Protein AF-A0A2M7K2M0-F1 (afdb_monomer)

Secondary structure (DSSP, 8-state):
--GGGSTT-EEEESEEEEEESEEEEEEEEE-TTS-EEEEEEEEEEEEEEEEEPPPTT--TTT-S-TTSB-STT-EEEEEEEEEEEE-SSPPPPEEPP-S-SS---EEEE--S-EEEEEEE--HHHHHHHHHHHHHHHHHHT---

pLDDT: mean 84.79, std 14.77, range [41.09, 97.12]

Radius of gyration: 17.36 Å; Cα contacts (8 Å, |Δi|>4): 329; chains: 1; bounding box: 42×60×36 Å

Foldseek 3Di:
DPLQFDAFAKAKAFKKKKKALDKDWPAWDQAPL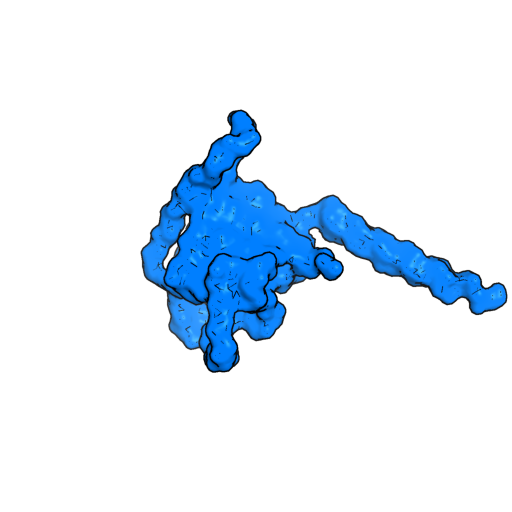RAIKTKIKGAQKMKIFYQGFDDPPDDPSPDRDPPYHGDHGDMHIANMKMKIFRDHDDDDWAFDPDPDDPGTMTIDMHNGIMMMGHPHGDPVVVVVVVVVVVVVVVVVPPDD

Sequence (144 aa):
MVDGYILGSSIECLSAHIISRKFDIKGLLKLPTGKVVISYNCTRDSYAEIVKALPKGFDEKDRFDKTAKTALGDSINGKSINFYFLGFKPITPKKAPKVSHTHNSQELTTNSQTCADISLPFQHIANAMTKKDNSKKITEGKKQ

Nearest PDB structures (foldseek):
  8h10-assembly1_A  TM=2.042E-01  e=1.077E-01  Severe acute respiratory syndrome coronavirus
  7v2a-assembly1_C  TM=1.772E-01  e=1.580E-01  Severe acute respiratory syndrome coronavirus 2
  7k4n-assembly1_A  TM=2.439E-01  e=9.630E-01  Severe acute respiratory syndrome coronavirus 2

Mean predicted aligned error: 7.94 Å

Solvent-accessible surface area (backbone atoms only — not comparable to full-atom values): 7883 Å² total; per-residue (Å²): 135,73,63,38,37,42,70,72,34,37,40,38,20,37,13,36,41,37,38,19,51,34,81,42,79,76,45,82,43,74,46,96,76,69,49,55,22,36,35,36,44,24,34,68,55,16,40,39,32,28,76,32,41,57,62,90,86,63,60,78,75,76,52,90,57,91,85,34,46,42,54,70,71,45,54,41,43,16,34,17,29,35,37,37,33,54,47,90,71,86,82,78,68,40,75,43,83,85,85,60,98,84,63,76,39,27,28,43,69,49,89,31,49,29,38,36,33,25,74,32,40,38,64,72,58,51,53,52,52,59,53,55,56,56,59,53,59,62,66,73,74,72,82,129

Structure (mmCIF, N/CA/C/O backbone):
data_AF-A0A2M7K2M0-F1
#
_entry.id   AF-A0A2M7K2M0-F1
#
loop_
_atom_site.group_PDB
_atom_site.id
_atom_site.type_symbol
_atom_site.label_atom_id
_atom_site.label_alt_id
_atom_site.label_comp_id
_atom_site.label_asym_id
_atom_site.label_entity_id
_atom_site.label_seq_id
_atom_site.pdbx_PDB_ins_code
_atom_site.Cartn_x
_atom_site.Cartn_y
_atom_site.Cartn_z
_atom_site.occupancy
_atom_site.B_iso_or_equiv
_atom_site.auth_seq_id
_atom_site.auth_comp_id
_atom_site.auth_asym_id
_atom_site.auth_atom_id
_atom_site.pdbx_PDB_model_num
ATOM 1 N N . MET A 1 1 ? 7.801 -19.314 -0.895 1.00 46.38 1 MET A N 1
ATOM 2 C CA . MET A 1 1 ? 6.546 -18.688 -1.357 1.00 46.38 1 MET A CA 1
ATOM 3 C C . MET A 1 1 ? 6.901 -17.343 -1.960 1.00 46.38 1 MET A C 1
ATOM 5 O O . MET A 1 1 ? 7.669 -16.618 -1.345 1.00 46.38 1 MET A O 1
ATOM 9 N N . VAL A 1 2 ? 6.465 -17.077 -3.192 1.00 56.84 2 VAL A N 1
ATOM 10 C CA . VAL A 1 2 ? 6.851 -15.893 -3.997 1.00 56.84 2 VAL A CA 1
ATOM 11 C C . VAL A 1 2 ? 5.665 -14.922 -4.102 1.00 56.84 2 VAL A C 1
ATOM 13 O O . VAL A 1 2 ? 5.582 -14.091 -4.999 1.00 56.84 2 VAL A O 1
ATOM 16 N N . ASP A 1 3 ? 4.726 -15.024 -3.162 1.00 62.56 3 ASP A N 1
ATOM 17 C CA . ASP A 1 3 ? 3.393 -14.434 -3.293 1.00 62.56 3 ASP A CA 1
ATOM 18 C C . ASP A 1 3 ? 3.418 -12.903 -3.217 1.00 62.56 3 ASP A C 1
ATOM 20 O O . ASP A 1 3 ? 2.430 -12.262 -3.524 1.00 62.56 3 ASP A O 1
ATOM 24 N N . GLY A 1 4 ? 4.542 -12.286 -2.849 1.00 69.38 4 GLY A N 1
ATOM 25 C CA . GLY A 1 4 ? 4.713 -10.831 -2.836 1.00 69.38 4 GLY A CA 1
ATOM 26 C C . GLY A 1 4 ? 4.999 -10.196 -4.202 1.00 69.38 4 GLY A C 1
ATOM 27 O O . GLY A 1 4 ? 5.409 -9.046 -4.220 1.00 69.38 4 GLY A O 1
ATOM 28 N N . TYR A 1 5 ? 4.853 -10.913 -5.322 1.00 80.50 5 TYR A N 1
ATOM 29 C CA . TYR A 1 5 ? 5.219 -10.417 -6.663 1.00 80.50 5 TYR A CA 1
ATOM 30 C C . TYR A 1 5 ? 4.137 -10.629 -7.734 1.00 80.50 5 TYR A C 1
ATOM 32 O O . TYR A 1 5 ? 4.373 -10.362 -8.916 1.00 80.50 5 TYR A O 1
ATOM 40 N N . ILE A 1 6 ? 2.971 -11.148 -7.343 1.00 85.19 6 ILE A N 1
ATOM 41 C CA . ILE A 1 6 ? 1.883 -11.535 -8.248 1.00 85.19 6 ILE A CA 1
ATOM 42 C C . ILE A 1 6 ? 0.819 -10.431 -8.264 1.00 85.19 6 ILE A C 1
ATOM 44 O O . ILE A 1 6 ? 0.633 -9.712 -7.285 1.00 85.19 6 ILE A O 1
ATOM 48 N N . LEU A 1 7 ? 0.133 -10.271 -9.397 1.00 86.88 7 LEU A N 1
ATOM 49 C CA . LEU A 1 7 ? -0.999 -9.352 -9.501 1.00 86.88 7 LEU A CA 1
ATOM 50 C C . LEU A 1 7 ? -2.083 -9.720 -8.475 1.00 86.88 7 LEU A C 1
ATOM 52 O O . LEU A 1 7 ? -2.442 -10.889 -8.357 1.00 86.88 7 LEU A O 1
ATOM 56 N N . GLY A 1 8 ? -2.614 -8.720 -7.770 1.00 82.38 8 GLY A N 1
ATOM 57 C CA . GLY A 1 8 ? -3.655 -8.920 -6.757 1.00 82.38 8 GLY A CA 1
ATOM 58 C C . GLY A 1 8 ? -3.134 -9.311 -5.373 1.00 82.38 8 GLY A C 1
ATOM 59 O O . GLY A 1 8 ? -3.915 -9.341 -4.431 1.00 82.38 8 GLY A O 1
ATOM 60 N N . SER A 1 9 ? -1.830 -9.551 -5.210 1.00 91.00 9 SER A N 1
ATOM 61 C CA . SER A 1 9 ? -1.250 -9.689 -3.876 1.00 91.00 9 SER A CA 1
ATOM 62 C C . SER A 1 9 ? -1.329 -8.369 -3.119 1.00 91.00 9 SER A C 1
ATOM 64 O O . SER A 1 9 ? -0.917 -7.326 -3.638 1.00 91.00 9 SER A O 1
ATOM 66 N N . SER A 1 10 ? -1.815 -8.431 -1.883 1.00 95.81 10 SER A N 1
ATOM 67 C CA . SER A 1 10 ? -2.067 -7.262 -1.048 1.00 95.81 10 SER A CA 1
ATOM 68 C C . SER A 1 10 ? -1.574 -7.444 0.391 1.00 95.81 10 SER A C 1
ATOM 70 O O . SER A 1 10 ? -1.420 -8.563 0.893 1.00 95.81 10 SER A O 1
ATOM 72 N N . ILE A 1 11 ? -1.309 -6.316 1.053 1.00 96.38 11 ILE A N 1
ATOM 73 C CA . ILE A 1 11 ? -1.049 -6.214 2.493 1.00 96.38 11 ILE A CA 1
ATOM 74 C C . ILE A 1 11 ? -2.067 -5.272 3.135 1.00 96.38 11 ILE A C 1
ATOM 76 O O . ILE A 1 11 ? -2.468 -4.286 2.520 1.00 96.38 11 ILE A O 1
ATOM 80 N N . GLU A 1 12 ? -2.457 -5.535 4.378 1.00 96.25 12 GLU A N 1
ATOM 81 C CA . GLU A 1 12 ? -3.306 -4.657 5.183 1.00 96.25 12 GLU A CA 1
ATOM 82 C C . GLU A 1 12 ? -2.751 -4.534 6.609 1.00 96.25 12 GLU A C 1
ATOM 84 O O . GLU A 1 12 ? -2.391 -5.519 7.254 1.00 96.25 12 GLU A O 1
ATOM 89 N N . CYS A 1 13 ? -2.641 -3.302 7.106 1.00 96.62 13 CYS A N 1
ATOM 90 C CA . CYS A 1 13 ? -1.934 -3.003 8.348 1.00 96.62 13 CYS A CA 1
ATOM 91 C C . CYS A 1 13 ? -2.363 -1.665 8.968 1.00 96.62 13 CYS A C 1
ATOM 93 O O . CYS A 1 13 ? -3.063 -0.872 8.346 1.00 96.62 13 CYS A O 1
ATOM 95 N N . LEU A 1 14 ? -1.919 -1.386 10.198 1.00 96.25 14 LEU A N 1
ATOM 96 C CA . LEU A 1 14 ? -2.050 -0.064 10.830 1.00 96.25 14 LEU A CA 1
ATOM 97 C C . LEU A 1 14 ? -0.957 0.921 10.395 1.00 96.25 14 LEU A C 1
ATOM 99 O O . LEU A 1 14 ? -1.091 2.121 10.619 1.00 96.25 14 LEU A O 1
ATOM 103 N N . SER A 1 15 ? 0.149 0.416 9.854 1.00 96.31 15 SER A N 1
ATOM 104 C CA . SER A 1 15 ? 1.243 1.214 9.309 1.00 96.31 15 SER A CA 1
ATOM 105 C C . SER A 1 15 ? 2.019 0.381 8.300 1.00 96.31 15 SER A C 1
ATOM 107 O O . SER A 1 15 ? 2.454 -0.732 8.620 1.00 96.31 15 SER A O 1
ATOM 109 N N . ALA A 1 16 ? 2.210 0.946 7.112 1.00 97.06 16 ALA A N 1
ATOM 110 C CA . ALA A 1 16 ? 3.067 0.420 6.064 1.00 97.06 16 ALA A CA 1
ATOM 111 C C . ALA A 1 16 ? 4.230 1.379 5.808 1.00 97.06 16 ALA A C 1
ATOM 113 O O . ALA A 1 16 ? 4.047 2.599 5.799 1.00 97.06 16 ALA A O 1
ATOM 114 N N . HIS A 1 17 ? 5.410 0.828 5.542 1.00 96.38 17 HIS A N 1
ATOM 115 C CA . HIS A 1 17 ? 6.517 1.551 4.924 1.00 96.38 17 HIS A CA 1
ATOM 116 C C . HIS A 1 17 ? 6.453 1.287 3.429 1.00 96.38 17 HIS A C 1
ATOM 118 O O . HIS A 1 17 ? 6.357 0.140 2.999 1.00 96.38 17 HIS A O 1
ATOM 124 N N . ILE A 1 18 ? 6.426 2.356 2.642 1.00 95.81 18 ILE A N 1
ATOM 125 C CA . ILE A 1 18 ? 6.231 2.296 1.199 1.00 95.81 18 ILE A CA 1
ATOM 126 C C . ILE A 1 18 ? 7.381 3.039 0.545 1.00 95.81 18 ILE A C 1
ATOM 128 O O . ILE A 1 18 ? 7.627 4.207 0.847 1.00 95.81 18 ILE A O 1
ATOM 132 N N . ILE A 1 19 ? 8.051 2.374 -0.390 1.00 94.62 19 ILE A N 1
ATOM 133 C CA . ILE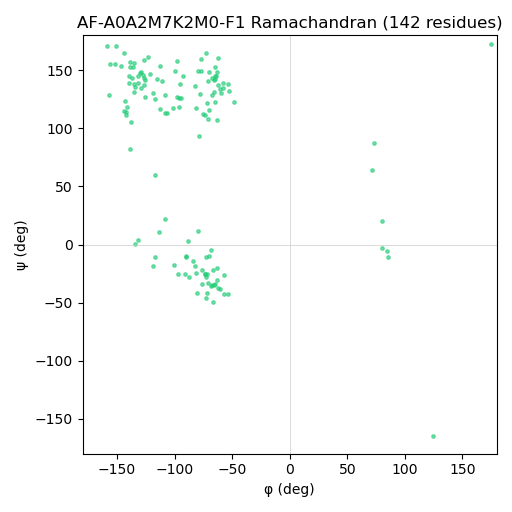 A 1 19 ? 9.132 2.943 -1.190 1.00 94.62 19 ILE A CA 1
ATOM 134 C C . ILE A 1 19 ? 8.703 2.897 -2.649 1.00 94.62 19 ILE A C 1
ATOM 136 O O . ILE A 1 19 ? 8.267 1.866 -3.157 1.00 94.62 19 ILE A O 1
ATOM 140 N N . SER A 1 20 ? 8.829 4.018 -3.344 1.00 93.81 20 SER A N 1
ATOM 141 C CA . SER A 1 20 ? 8.582 4.090 -4.780 1.00 93.81 20 SER A CA 1
ATOM 142 C C . SER A 1 20 ? 9.337 5.264 -5.381 1.00 93.81 20 SER A C 1
ATOM 144 O O . SER A 1 20 ? 9.626 6.248 -4.703 1.00 93.81 20 SER A O 1
ATOM 146 N N . ARG A 1 21 ? 9.656 5.218 -6.674 1.00 91.06 21 ARG A N 1
ATOM 147 C CA . ARG A 1 21 ? 10.282 6.379 -7.331 1.00 91.06 21 ARG A CA 1
ATOM 148 C C . ARG A 1 21 ? 9.277 7.487 -7.631 1.00 91.06 21 ARG A C 1
ATOM 150 O O . ARG A 1 21 ? 9.685 8.632 -7.830 1.00 91.06 21 ARG A O 1
ATOM 157 N N . LYS A 1 22 ? 7.985 7.161 -7.708 1.00 91.62 22 LYS A N 1
ATOM 158 C CA . LYS A 1 22 ? 6.929 8.127 -8.007 1.00 91.62 22 LYS A CA 1
ATOM 159 C C . LYS A 1 22 ? 5.669 7.813 -7.211 1.00 91.62 22 LYS A C 1
ATOM 161 O O . LYS A 1 22 ? 5.113 6.732 -7.362 1.00 91.62 22 LYS A O 1
ATOM 166 N N . PHE A 1 23 ? 5.209 8.797 -6.445 1.00 93.69 23 PHE A N 1
ATOM 167 C CA . PHE A 1 23 ? 3.939 8.778 -5.727 1.00 93.69 23 PHE A CA 1
ATOM 168 C C . PHE A 1 23 ? 2.964 9.739 -6.410 1.00 93.69 23 PHE A C 1
ATOM 170 O O . PHE A 1 23 ? 3.175 10.950 -6.386 1.00 93.69 23 PHE A O 1
ATOM 177 N N . ASP A 1 24 ? 1.903 9.208 -7.012 1.00 93.75 24 ASP A N 1
ATOM 178 C CA . ASP A 1 24 ? 0.831 9.996 -7.618 1.00 93.75 24 ASP A CA 1
ATOM 179 C C . ASP A 1 24 ? -0.421 9.928 -6.732 1.00 93.75 24 ASP A C 1
ATOM 181 O O . ASP A 1 24 ? -1.045 8.871 -6.613 1.00 93.75 24 ASP A O 1
ATOM 185 N N . ILE A 1 25 ? -0.813 11.051 -6.124 1.00 94.12 25 ILE A N 1
ATOM 186 C CA . ILE A 1 25 ? -2.057 11.144 -5.343 1.00 94.12 25 ILE A CA 1
ATOM 187 C C . ILE A 1 25 ? -3.239 11.112 -6.315 1.00 94.12 25 ILE A C 1
ATOM 189 O O . ILE A 1 25 ? -3.339 11.958 -7.203 1.00 94.12 25 ILE A O 1
ATOM 193 N N . LYS A 1 26 ? -4.145 10.146 -6.150 1.00 93.00 26 LYS A N 1
ATOM 194 C CA . LYS A 1 26 ? -5.372 10.044 -6.955 1.00 93.00 26 LYS A CA 1
ATOM 195 C C . LYS A 1 26 ? -6.528 10.843 -6.367 1.00 93.00 26 LYS A C 1
ATOM 197 O O . LYS A 1 26 ? -7.367 11.321 -7.120 1.00 93.00 26 LYS A O 1
ATOM 202 N N . GLY A 1 27 ? -6.539 11.024 -5.048 1.00 91.62 27 GLY A N 1
ATOM 203 C CA . GLY A 1 27 ? -7.544 11.806 -4.334 1.00 91.62 27 GLY A CA 1
ATOM 204 C C . GLY A 1 27 ? -8.225 11.007 -3.230 1.00 91.62 27 GLY A C 1
ATOM 205 O O . GLY A 1 27 ? -7.727 9.962 -2.806 1.00 91.62 27 GLY A O 1
ATOM 206 N N . LEU A 1 28 ? -9.354 11.528 -2.755 1.00 94.00 28 LEU A N 1
ATOM 207 C CA . LEU A 1 28 ? -10.182 10.879 -1.742 1.00 94.00 28 LEU A CA 1
ATOM 208 C C . LEU A 1 28 ? -11.095 9.835 -2.391 1.00 94.00 28 LEU A C 1
ATOM 210 O O . LEU A 1 28 ? -11.723 10.096 -3.415 1.00 94.00 28 LEU A O 1
ATOM 214 N N . LEU A 1 29 ? -11.195 8.669 -1.764 1.00 92.81 29 LEU A N 1
ATOM 215 C CA . LEU A 1 29 ? -12.056 7.562 -2.159 1.00 92.81 29 LEU A CA 1
ATOM 216 C C . LEU A 1 29 ? -12.919 7.161 -0.961 1.00 92.81 29 LEU A C 1
ATOM 218 O O . LEU A 1 29 ? -12.426 7.067 0.162 1.00 92.81 29 LEU A O 1
ATOM 222 N N . LYS A 1 30 ? -14.205 6.897 -1.191 1.00 91.00 30 LYS A N 1
ATOM 223 C CA . LYS A 1 30 ? -15.080 6.289 -0.186 1.00 91.00 30 LYS A CA 1
ATOM 224 C C . LYS A 1 30 ? -15.146 4.785 -0.438 1.00 91.00 30 LYS A C 1
ATOM 226 O O . LYS A 1 30 ? -15.580 4.365 -1.506 1.00 91.00 30 LYS A O 1
ATOM 231 N N . LEU A 1 31 ? -14.700 3.990 0.529 1.00 88.25 31 LEU A N 1
ATOM 232 C CA . LEU A 1 31 ? -14.743 2.531 0.453 1.00 88.25 31 LEU A CA 1
ATOM 233 C C . LEU A 1 31 ? -16.161 2.000 0.732 1.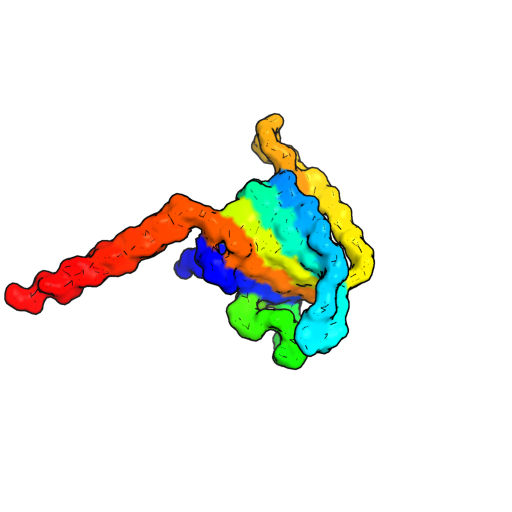00 88.25 31 LEU A C 1
ATOM 235 O O . LEU A 1 31 ? -16.950 2.690 1.386 1.00 88.25 31 LEU A O 1
ATOM 239 N N . PRO A 1 32 ? -16.488 0.758 0.316 1.00 84.19 32 PRO A N 1
ATOM 240 C CA . PRO A 1 32 ? -17.766 0.112 0.640 1.00 84.19 32 PRO A CA 1
ATOM 241 C C . PRO A 1 32 ? -18.045 0.005 2.145 1.00 84.19 32 PRO A C 1
ATOM 243 O O . PRO A 1 32 ? -19.197 0.014 2.563 1.00 84.19 32 PRO A O 1
ATOM 246 N N . THR A 1 33 ? -16.992 -0.017 2.967 1.00 84.44 33 THR A N 1
ATOM 247 C CA . THR A 1 33 ? -17.070 0.043 4.436 1.00 84.44 33 THR A CA 1
ATOM 248 C C . THR A 1 33 ? -17.557 1.398 4.968 1.00 84.44 33 THR A C 1
ATOM 250 O O . THR A 1 33 ? -17.723 1.573 6.169 1.00 84.44 33 THR A O 1
ATOM 253 N N . GLY A 1 34 ? -17.758 2.394 4.099 1.00 85.81 34 GLY A N 1
ATOM 254 C CA . GLY A 1 34 ? -18.147 3.760 4.453 1.00 85.81 34 GLY A CA 1
ATOM 255 C C . GLY A 1 34 ? -16.972 4.670 4.822 1.00 85.81 34 GLY A C 1
ATOM 256 O O . GLY A 1 34 ? -17.151 5.887 4.887 1.00 85.81 34 GLY A O 1
ATOM 257 N N . LYS A 1 35 ? -15.772 4.107 5.005 1.00 88.25 35 LYS A N 1
ATOM 258 C CA . LYS A 1 35 ? -14.548 4.840 5.347 1.00 88.25 35 LYS A CA 1
ATOM 259 C C . LYS A 1 35 ? -14.051 5.678 4.169 1.00 88.25 35 LYS A C 1
ATOM 261 O O . LYS A 1 35 ? -14.082 5.238 3.020 1.00 88.25 35 LYS A O 1
ATOM 266 N N . VAL A 1 36 ? -13.560 6.879 4.467 1.00 92.88 36 VAL A N 1
ATOM 267 C CA . VAL A 1 36 ? -12.908 7.759 3.489 1.00 92.88 36 VAL A CA 1
ATOM 268 C C . VAL A 1 36 ? -11.400 7.570 3.587 1.00 92.88 36 VAL A C 1
ATOM 270 O O . VAL A 1 36 ? -10.821 7.678 4.666 1.00 92.88 36 VAL A O 1
ATOM 273 N N . VAL A 1 37 ? -10.771 7.277 2.457 1.00 95.06 37 VAL A N 1
ATOM 274 C CA . VAL A 1 37 ? -9.337 7.011 2.340 1.00 95.06 37 VAL A CA 1
ATOM 275 C C . VAL A 1 37 ? -8.722 7.916 1.283 1.00 95.06 37 VAL A C 1
ATOM 277 O O . VAL A 1 37 ? -9.417 8.395 0.388 1.00 95.06 37 VAL A O 1
ATOM 280 N N . ILE A 1 38 ? -7.411 8.126 1.345 1.00 95.38 38 ILE A N 1
ATOM 281 C CA . ILE A 1 38 ? -6.663 8.749 0.247 1.00 95.38 38 ILE A CA 1
ATOM 282 C C . ILE A 1 38 ? -6.016 7.645 -0.568 1.00 95.38 38 ILE A C 1
ATOM 284 O O . ILE A 1 38 ? -5.302 6.812 -0.013 1.00 95.38 38 ILE A O 1
ATOM 288 N N . SER A 1 39 ? -6.247 7.656 -1.877 1.00 95.25 39 SER A N 1
ATOM 289 C CA . SER A 1 39 ? -5.654 6.707 -2.813 1.00 95.25 39 SER A CA 1
ATOM 290 C C . SER A 1 39 ? -4.394 7.276 -3.460 1.00 95.25 39 SER A C 1
ATOM 292 O O . SER A 1 39 ? -4.342 8.442 -3.870 1.00 95.25 39 SER A O 1
ATOM 294 N N . TYR A 1 40 ? -3.387 6.420 -3.578 1.00 96.19 40 TYR A N 1
ATOM 295 C CA . TYR A 1 40 ? -2.108 6.688 -4.210 1.00 96.19 40 TYR A CA 1
ATOM 296 C C . TYR A 1 40 ? -1.808 5.616 -5.242 1.00 96.19 40 TYR A C 1
ATOM 298 O O . TYR A 1 40 ? -2.094 4.435 -5.045 1.00 96.19 40 TYR A O 1
ATOM 306 N N . ASN A 1 41 ? -1.151 6.037 -6.314 1.00 95.88 41 ASN A N 1
ATOM 307 C CA . ASN A 1 41 ? -0.532 5.146 -7.275 1.00 95.88 41 ASN A CA 1
ATOM 308 C C . ASN A 1 41 ? 0.989 5.318 -7.200 1.00 95.88 41 ASN A C 1
ATOM 310 O O . ASN A 1 41 ? 1.522 6.397 -7.472 1.00 95.88 41 ASN A O 1
ATOM 314 N N . CYS A 1 42 ? 1.672 4.250 -6.807 1.00 95.06 42 CYS A N 1
ATOM 315 C CA . CYS A 1 42 ? 3.119 4.185 -6.692 1.00 95.06 42 CYS A CA 1
ATOM 316 C C . CYS A 1 42 ? 3.688 3.459 -7.903 1.00 95.06 42 CYS A C 1
ATOM 318 O O . CYS A 1 42 ? 3.436 2.265 -8.076 1.00 95.06 42 CYS A O 1
ATOM 320 N N . THR A 1 43 ? 4.511 4.127 -8.709 1.00 93.31 43 THR A N 1
ATOM 321 C CA . THR A 1 43 ? 5.047 3.551 -9.954 1.00 93.31 43 THR A CA 1
ATOM 322 C C . THR A 1 43 ? 6.572 3.551 -10.005 1.00 93.31 43 THR A C 1
ATOM 324 O O . THR A 1 43 ? 7.244 4.345 -9.345 1.00 93.31 43 THR A O 1
ATOM 327 N N . ARG A 1 44 ? 7.110 2.707 -10.897 1.00 88.88 44 ARG A N 1
ATOM 328 C CA . ARG A 1 44 ? 8.546 2.550 -11.194 1.00 88.88 44 ARG A CA 1
ATOM 329 C C . ARG A 1 44 ? 9.310 1.864 -10.060 1.00 88.88 44 ARG A C 1
ATOM 331 O O . ARG A 1 44 ? 10.268 2.422 -9.535 1.00 88.88 44 ARG A O 1
ATOM 338 N N . ASP A 1 45 ? 8.936 0.612 -9.825 1.00 90.75 45 ASP A N 1
ATOM 339 C CA . ASP A 1 45 ? 9.559 -0.304 -8.863 1.00 90.75 45 ASP A CA 1
ATOM 340 C C . ASP A 1 45 ? 9.185 0.113 -7.438 1.00 90.75 45 ASP A C 1
ATOM 342 O O . ASP A 1 45 ? 9.848 0.928 -6.797 1.00 90.75 45 ASP A O 1
ATOM 346 N N . SER A 1 46 ? 8.048 -0.412 -6.999 1.00 93.44 46 SER A N 1
ATOM 347 C CA . SER A 1 46 ? 7.405 -0.064 -5.743 1.00 93.44 46 SER A CA 1
ATOM 348 C C . SER A 1 46 ? 7.487 -1.238 -4.773 1.00 93.44 46 SER A C 1
ATOM 350 O O . SER A 1 46 ? 7.300 -2.394 -5.161 1.00 93.44 46 SER A O 1
ATOM 352 N N . TYR A 1 47 ? 7.721 -0.905 -3.512 1.00 94.75 47 TYR A N 1
ATOM 353 C CA . TYR A 1 47 ? 7.784 -1.808 -2.373 1.00 94.75 47 TYR A CA 1
ATOM 354 C C . TYR A 1 47 ? 6.823 -1.321 -1.296 1.00 94.75 47 TYR A C 1
ATOM 356 O O . TYR A 1 47 ? 6.717 -0.111 -1.072 1.00 94.75 47 TYR A O 1
ATOM 364 N N . ALA A 1 48 ? 6.156 -2.247 -0.617 1.00 96.44 48 ALA A N 1
ATOM 365 C CA . ALA A 1 48 ? 5.418 -1.952 0.600 1.00 96.44 48 ALA A CA 1
ATOM 366 C C . ALA A 1 48 ? 5.605 -3.075 1.626 1.00 96.44 48 ALA A C 1
ATOM 368 O O . ALA A 1 48 ? 5.558 -4.251 1.267 1.00 96.44 48 ALA A O 1
ATOM 369 N N . GLU A 1 49 ? 5.779 -2.705 2.892 1.00 97.00 49 GLU A N 1
ATOM 370 C CA . GLU A 1 49 ? 6.000 -3.620 4.014 1.00 97.00 49 GLU A CA 1
ATOM 371 C C . GLU A 1 49 ? 5.182 -3.217 5.235 1.00 97.00 49 GLU A C 1
ATOM 373 O O . GLU A 1 49 ? 5.037 -2.032 5.545 1.00 97.00 49 GLU A O 1
ATOM 378 N N . ILE A 1 50 ? 4.681 -4.216 5.958 1.00 97.12 50 ILE A N 1
ATOM 379 C CA . ILE A 1 50 ? 3.976 -4.027 7.222 1.00 97.12 50 ILE A CA 1
ATOM 380 C C . ILE A 1 50 ? 4.971 -3.695 8.340 1.00 97.12 50 ILE A C 1
ATOM 382 O O . ILE A 1 50 ? 5.704 -4.565 8.807 1.00 97.12 50 ILE A O 1
ATOM 386 N N . VAL A 1 51 ? 4.908 -2.458 8.845 1.00 96.75 51 VAL A N 1
ATOM 387 C CA . VAL A 1 51 ? 5.668 -1.995 10.028 1.00 96.75 51 VAL A CA 1
ATO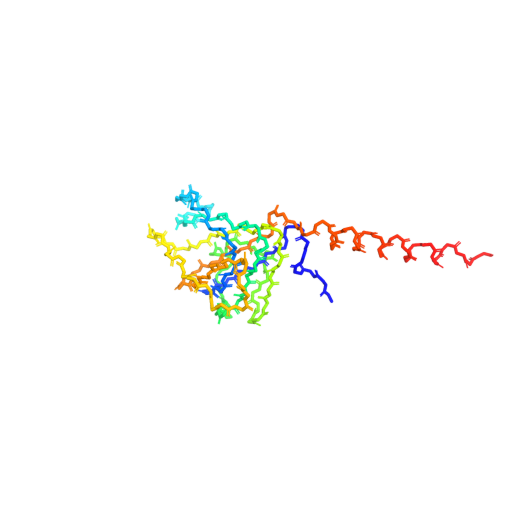M 388 C C . VAL A 1 51 ? 4.838 -2.055 11.309 1.00 96.75 51 VAL A C 1
ATOM 390 O O . VAL A 1 51 ? 5.383 -2.182 12.404 1.00 96.75 51 VAL A O 1
ATOM 393 N N . LYS A 1 52 ? 3.506 -1.976 11.196 1.00 96.50 52 LYS A N 1
ATOM 394 C CA . LYS A 1 52 ? 2.582 -2.185 12.317 1.00 96.50 52 LYS A CA 1
ATOM 395 C C . LYS A 1 52 ? 1.388 -3.012 11.863 1.00 96.50 52 LYS A C 1
ATOM 397 O O . LYS A 1 52 ? 0.506 -2.502 11.175 1.00 96.50 52 LYS A O 1
ATOM 402 N N . ALA A 1 53 ? 1.359 -4.277 12.268 1.00 95.69 53 ALA A N 1
ATOM 403 C CA . ALA A 1 53 ? 0.276 -5.202 11.949 1.00 95.69 53 ALA A CA 1
ATOM 404 C C . ALA A 1 53 ? -1.079 -4.753 12.529 1.00 95.69 53 ALA A C 1
ATOM 406 O O . ALA A 1 53 ? -1.142 -3.953 13.470 1.00 95.69 53 ALA A O 1
ATOM 407 N N . LEU A 1 54 ? -2.166 -5.295 11.974 1.00 92.88 54 LEU A N 1
ATOM 408 C CA . LEU A 1 54 ? -3.481 -5.212 12.608 1.00 92.88 54 LEU A CA 1
ATOM 409 C C . LEU A 1 54 ? -3.467 -5.992 13.941 1.00 92.88 54 LEU A C 1
ATOM 411 O O . LEU A 1 54 ? -2.815 -7.036 14.033 1.00 92.88 54 LEU A O 1
ATOM 415 N N . PRO A 1 55 ? -4.155 -5.508 14.990 1.00 91.31 55 PRO A N 1
ATOM 416 C CA . PRO A 1 55 ? -4.249 -6.229 16.253 1.00 91.31 55 PRO A CA 1
ATOM 417 C C . PRO A 1 55 ? -5.006 -7.550 16.073 1.00 91.31 55 PRO A C 1
ATOM 419 O O . PRO A 1 55 ? -5.877 -7.681 15.212 1.00 91.31 55 PRO A O 1
ATOM 422 N N . LYS A 1 56 ? -4.702 -8.538 16.921 1.00 86.19 56 LYS A N 1
ATOM 423 C CA . LYS A 1 56 ? -5.476 -9.787 16.960 1.00 86.19 56 LYS A CA 1
ATOM 424 C C . LYS A 1 56 ? -6.935 -9.467 17.302 1.00 86.19 56 LYS A C 1
ATOM 426 O O . LYS A 1 56 ? -7.185 -8.764 18.276 1.00 86.19 56 LYS A O 1
ATOM 431 N N . GLY A 1 57 ? -7.874 -9.999 16.519 1.00 82.56 57 GLY A N 1
ATOM 432 C CA . GLY A 1 57 ? -9.308 -9.749 16.705 1.00 82.56 57 GLY A CA 1
ATOM 433 C C . GLY A 1 57 ? -9.803 -8.417 16.134 1.00 82.56 57 GLY A C 1
ATOM 434 O O . GLY A 1 57 ? -10.849 -7.938 16.562 1.00 82.56 57 GLY A O 1
ATOM 435 N N . PHE A 1 58 ? -9.063 -7.807 15.200 1.00 88.19 58 PHE A N 1
ATOM 436 C CA . PHE A 1 58 ? -9.558 -6.667 14.424 1.00 88.19 58 PHE A CA 1
ATOM 437 C C . PHE A 1 58 ? -10.896 -7.010 13.746 1.00 88.19 58 PHE A C 1
ATOM 439 O O . PHE A 1 58 ? -11.057 -8.122 13.244 1.00 88.19 58 PHE A O 1
ATOM 446 N N . ASP A 1 59 ? -11.855 -6.078 13.747 1.00 88.25 59 ASP A N 1
ATOM 447 C CA . ASP A 1 59 ? -13.190 -6.338 13.199 1.00 88.25 59 ASP A CA 1
ATOM 448 C C . ASP A 1 59 ? -13.110 -6.591 11.682 1.00 88.25 59 ASP A C 1
ATOM 450 O O . ASP A 1 59 ? -12.651 -5.758 10.898 1.00 88.25 59 ASP A O 1
ATOM 454 N N . GLU A 1 60 ? -13.588 -7.756 11.250 1.00 86.12 60 GLU A N 1
ATOM 455 C CA . GLU A 1 60 ? -13.625 -8.167 9.844 1.00 86.12 60 GLU A CA 1
ATOM 456 C C . GLU A 1 60 ? -14.515 -7.269 8.970 1.00 86.12 60 GLU A C 1
ATOM 458 O O . GLU A 1 60 ? -14.361 -7.247 7.747 1.00 86.12 60 GLU A O 1
ATOM 463 N N . LYS A 1 61 ? -15.452 -6.520 9.566 1.00 85.31 61 LYS A N 1
ATOM 464 C CA . LYS A 1 61 ? -16.254 -5.501 8.866 1.00 85.31 61 LYS A CA 1
ATOM 465 C C . LYS A 1 61 ? -15.443 -4.249 8.546 1.00 85.31 61 LYS A C 1
ATOM 467 O O . LYS A 1 61 ? -15.774 -3.526 7.610 1.00 85.31 61 LYS A O 1
ATOM 472 N N . ASP A 1 62 ? -14.397 -4.003 9.327 1.00 86.50 62 ASP A N 1
ATOM 473 C CA . ASP A 1 62 ? -13.539 -2.833 9.216 1.00 86.50 62 ASP A CA 1
ATOM 474 C C . ASP A 1 62 ? -12.346 -3.038 8.286 1.00 86.50 62 ASP A C 1
ATOM 476 O O . ASP A 1 62 ? -11.664 -2.055 7.960 1.00 86.50 62 ASP A O 1
ATOM 480 N N . ARG A 1 63 ? -12.104 -4.281 7.860 1.00 89.25 63 ARG A N 1
ATOM 481 C CA . ARG A 1 63 ? -11.068 -4.626 6.892 1.00 89.25 63 ARG A CA 1
ATOM 482 C C . ARG A 1 63 ? -11.357 -4.048 5.517 1.00 89.25 63 ARG A C 1
ATOM 484 O O . ARG A 1 63 ? -12.498 -4.032 5.056 1.00 89.25 63 ARG A O 1
ATOM 491 N N . PHE A 1 64 ? -10.305 -3.596 4.848 1.00 89.56 64 PHE A N 1
ATOM 492 C CA . PHE A 1 64 ? -10.401 -3.140 3.468 1.00 89.56 64 PHE A CA 1
ATOM 493 C C . PHE A 1 64 ? -10.400 -4.302 2.478 1.00 89.56 64 PHE A C 1
ATOM 495 O O . PHE A 1 64 ? -11.190 -4.300 1.537 1.00 89.56 64 PHE A O 1
ATOM 502 N N . ASP A 1 65 ? -9.550 -5.300 2.713 1.00 88.31 65 ASP A N 1
ATOM 503 C CA . ASP A 1 65 ? -9.432 -6.488 1.874 1.00 88.31 65 ASP A CA 1
ATOM 504 C C . ASP A 1 65 ? -9.190 -7.694 2.770 1.00 88.31 65 ASP A C 1
ATOM 506 O O . ASP A 1 65 ? -8.135 -7.800 3.377 1.00 88.31 65 ASP A O 1
ATOM 510 N N . LYS A 1 66 ? -10.142 -8.630 2.820 1.00 86.88 66 LYS A N 1
ATOM 511 C CA . LYS A 1 66 ? -10.073 -9.830 3.671 1.00 86.88 66 LYS A CA 1
ATOM 512 C C . LYS A 1 66 ? -8.978 -10.816 3.264 1.00 86.88 66 LYS A C 1
ATOM 514 O O . LYS A 1 66 ? -8.558 -11.631 4.084 1.00 86.88 66 LYS A O 1
ATOM 519 N N . THR A 1 67 ? -8.524 -10.753 2.018 1.00 89.12 67 THR A N 1
ATOM 520 C CA . THR A 1 67 ? -7.510 -11.657 1.463 1.00 89.12 67 THR A CA 1
ATOM 521 C C . THR A 1 67 ? -6.086 -11.140 1.648 1.00 89.12 67 THR A C 1
ATOM 523 O O . THR A 1 67 ? -5.132 -11.896 1.466 1.00 89.12 67 THR A O 1
ATOM 526 N N . ALA A 1 68 ? -5.939 -9.881 2.071 1.00 91.69 68 ALA A N 1
ATOM 527 C CA . ALA A 1 68 ? -4.643 -9.264 2.278 1.00 91.69 68 ALA A CA 1
ATOM 528 C C . ALA A 1 68 ? -3.861 -9.932 3.410 1.00 91.69 68 ALA A C 1
ATOM 530 O O . ALA A 1 68 ? -4.422 -10.322 4.441 1.00 91.69 68 ALA A O 1
ATOM 531 N N . LYS A 1 69 ? -2.543 -9.995 3.224 1.00 93.62 69 LYS A N 1
ATOM 532 C CA . LYS A 1 69 ? -1.583 -10.385 4.256 1.00 93.62 69 LYS A CA 1
ATOM 533 C C . LYS A 1 69 ? -1.535 -9.336 5.362 1.00 93.62 69 LYS A C 1
ATOM 535 O O . LYS A 1 69 ? -1.617 -8.143 5.082 1.00 93.62 69 LYS A O 1
ATOM 540 N N . THR A 1 70 ? -1.375 -9.763 6.610 1.00 94.06 70 THR A N 1
ATOM 541 C CA . THR A 1 70 ? -1.453 -8.859 7.771 1.00 94.06 70 THR A CA 1
ATOM 542 C C . THR A 1 70 ? -0.333 -9.061 8.790 1.00 94.06 70 THR A C 1
ATOM 544 O O . THR A 1 70 ? -0.342 -8.395 9.828 1.00 94.06 70 THR A O 1
ATOM 547 N N . ALA A 1 71 ? 0.605 -9.990 8.562 1.00 92.69 71 ALA A N 1
ATOM 548 C CA . ALA A 1 71 ? 1.649 -10.284 9.535 1.00 92.69 71 ALA A CA 1
ATOM 549 C C . ALA A 1 71 ? 2.776 -9.243 9.475 1.00 92.69 71 ALA A C 1
ATOM 551 O O . ALA A 1 71 ? 3.068 -8.653 8.438 1.00 92.69 71 ALA A O 1
ATOM 552 N N . LEU A 1 72 ? 3.423 -9.001 10.615 1.00 94.75 72 LEU A N 1
ATOM 553 C CA . LEU A 1 72 ? 4.558 -8.082 10.679 1.00 94.75 72 LEU A CA 1
ATOM 554 C C . LEU A 1 72 ? 5.694 -8.573 9.766 1.00 94.75 72 LEU A C 1
ATOM 556 O O . LEU A 1 72 ? 6.040 -9.753 9.810 1.00 94.75 72 LEU A O 1
ATOM 560 N N . GLY A 1 73 ? 6.271 -7.672 8.967 1.00 92.19 73 GLY A N 1
ATOM 561 C CA . GLY A 1 73 ? 7.317 -8.004 7.993 1.00 92.19 73 GLY A CA 1
ATOM 562 C C . GLY A 1 73 ? 6.805 -8.604 6.677 1.00 92.19 73 GLY A C 1
ATOM 563 O O . GLY A 1 73 ? 7.602 -8.823 5.763 1.00 92.19 73 GLY A O 1
ATOM 564 N N . ASP A 1 74 ? 5.495 -8.845 6.530 1.00 94.19 74 ASP A N 1
ATOM 565 C CA . ASP A 1 74 ? 4.939 -9.174 5.217 1.00 94.19 74 ASP A CA 1
ATOM 566 C C . ASP A 1 74 ? 5.140 -7.996 4.261 1.00 94.19 74 ASP A C 1
ATOM 568 O O . ASP A 1 74 ? 4.912 -6.831 4.607 1.00 94.19 74 ASP A O 1
ATOM 572 N N . SER A 1 75 ? 5.546 -8.315 3.033 1.00 95.56 75 SER A N 1
ATOM 573 C CA . SER A 1 75 ? 5.819 -7.322 2.002 1.00 95.56 75 SER A CA 1
ATOM 574 C C . SER A 1 75 ? 5.298 -7.725 0.626 1.00 95.56 75 SER A C 1
ATOM 576 O O . SER A 1 75 ? 5.100 -8.906 0.308 1.00 95.56 75 SER A O 1
ATOM 578 N N . ILE A 1 76 ? 5.084 -6.702 -0.199 1.00 95.44 76 ILE A N 1
ATOM 579 C CA . ILE A 1 76 ? 4.740 -6.805 -1.615 1.00 95.44 76 ILE A CA 1
ATOM 580 C C . ILE A 1 76 ? 5.671 -5.929 -2.456 1.00 95.44 76 ILE A C 1
ATOM 582 O O . ILE A 1 76 ? 6.150 -4.878 -2.029 1.00 95.44 76 ILE A O 1
ATOM 586 N N . ASN A 1 77 ? 5.924 -6.390 -3.674 1.00 94.19 77 ASN A N 1
ATOM 587 C CA . ASN A 1 77 ? 6.901 -5.861 -4.607 1.00 94.19 77 ASN A CA 1
ATOM 588 C C . ASN A 1 77 ? 6.335 -5.906 -6.024 1.00 94.19 77 ASN A C 1
ATOM 590 O O . ASN A 1 77 ? 6.072 -6.976 -6.574 1.00 94.19 77 ASN A O 1
ATOM 594 N N . GLY A 1 78 ? 6.196 -4.745 -6.652 1.00 93.00 78 GLY A N 1
ATOM 595 C CA . GLY A 1 78 ? 5.613 -4.639 -7.983 1.00 93.00 78 GLY A CA 1
ATOM 596 C C . GLY A 1 78 ? 6.278 -3.563 -8.820 1.00 93.00 78 GLY A C 1
ATOM 597 O O . GLY A 1 78 ? 6.946 -2.661 -8.316 1.00 93.00 78 GLY A O 1
ATOM 598 N N . LYS A 1 79 ? 6.039 -3.610 -10.131 1.00 93.94 79 LYS A N 1
ATOM 599 C CA . LYS A 1 79 ? 6.371 -2.476 -10.994 1.00 93.94 79 LYS A CA 1
ATOM 600 C C . LYS A 1 79 ? 5.563 -1.242 -10.592 1.00 93.94 79 LYS A C 1
ATOM 602 O O . LYS A 1 79 ? 6.104 -0.130 -10.621 1.00 93.94 79 LYS A O 1
ATOM 607 N N . SER A 1 80 ? 4.313 -1.478 -10.201 1.00 94.31 80 SER A N 1
ATOM 608 C CA . SER A 1 80 ? 3.420 -0.502 -9.594 1.00 94.31 80 SER A CA 1
ATOM 609 C C . SER A 1 80 ? 2.621 -1.142 -8.458 1.00 94.31 80 SER A C 1
ATOM 611 O O . SER A 1 80 ? 2.250 -2.316 -8.532 1.00 94.31 80 SER A O 1
ATOM 613 N N . ILE A 1 81 ? 2.361 -0.352 -7.422 1.00 96.25 81 ILE A N 1
ATOM 614 C CA . ILE A 1 81 ? 1.532 -0.700 -6.267 1.00 96.25 81 ILE A CA 1
ATOM 615 C C . ILE A 1 81 ? 0.519 0.429 -6.103 1.00 96.25 81 ILE A C 1
ATOM 617 O O . ILE A 1 81 ? 0.889 1.602 -6.179 1.00 96.25 81 ILE A O 1
ATOM 621 N N . ASN A 1 82 ? -0.745 0.097 -5.886 1.00 96.00 82 ASN A N 1
ATOM 622 C CA . ASN A 1 82 ? -1.695 1.067 -5.362 1.00 96.00 82 ASN A CA 1
ATOM 623 C C . ASN A 1 82 ? -1.711 0.937 -3.847 1.00 96.00 82 ASN A C 1
ATOM 625 O O . ASN A 1 82 ? -1.569 -0.159 -3.313 1.00 96.00 82 ASN A O 1
ATOM 629 N N . PHE A 1 83 ? -1.880 2.048 -3.146 1.00 95.50 83 PHE A N 1
ATOM 630 C CA . PHE A 1 83 ? -2.212 1.969 -1.734 1.00 95.50 83 PHE A CA 1
ATOM 631 C C . PHE A 1 83 ? -3.265 2.997 -1.382 1.00 95.50 83 PHE A C 1
ATOM 633 O O . PHE A 1 83 ? -3.396 4.051 -2.012 1.00 95.50 83 PHE A O 1
ATOM 640 N N . TYR A 1 84 ? -4.026 2.674 -0.356 1.00 94.62 84 TYR A N 1
ATOM 641 C CA . TYR A 1 84 ? -5.007 3.555 0.229 1.00 94.62 84 TYR A CA 1
ATOM 642 C C . TYR A 1 84 ? -4.856 3.505 1.736 1.00 94.62 84 TYR A C 1
ATOM 644 O O . TYR A 1 84 ? -4.685 2.442 2.334 1.00 94.62 84 TYR A O 1
ATOM 652 N N . PHE A 1 85 ? -4.892 4.680 2.350 1.00 93.88 85 PHE A N 1
ATOM 653 C CA . PHE A 1 85 ? -4.781 4.803 3.792 1.00 93.88 85 PHE A CA 1
ATOM 654 C C . PHE A 1 85 ? -5.902 5.674 4.346 1.00 93.88 85 PHE A C 1
ATOM 656 O O . PHE A 1 85 ? -6.383 6.606 3.695 1.00 93.88 85 PHE A O 1
ATOM 663 N N . LEU A 1 86 ? -6.322 5.354 5.562 1.00 94.12 86 LEU A N 1
ATOM 664 C CA . LEU A 1 86 ? -7.378 6.050 6.273 1.00 94.12 86 LEU A CA 1
ATOM 665 C C . LEU A 1 86 ? -6.894 7.435 6.714 1.00 94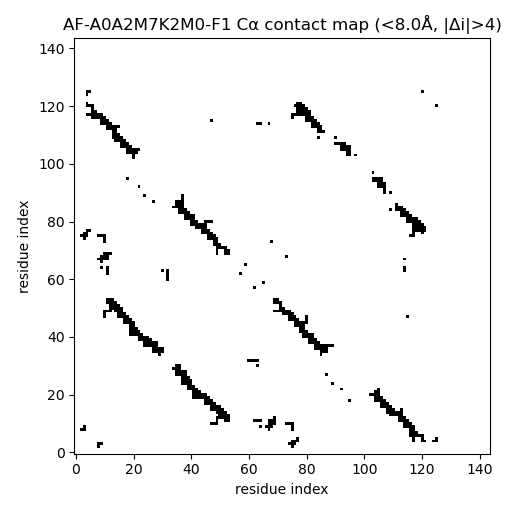.12 86 LEU A C 1
ATOM 667 O O . LEU A 1 86 ? -6.089 7.558 7.641 1.00 94.12 86 LEU A O 1
ATOM 671 N N . GLY A 1 87 ? -7.403 8.477 6.059 1.00 88.88 87 GLY A N 1
ATOM 672 C CA . GLY A 1 87 ? -7.041 9.861 6.336 1.00 88.88 87 GLY A CA 1
ATOM 673 C C . GLY A 1 87 ? -7.675 10.855 5.365 1.00 88.88 87 GLY A C 1
ATOM 674 O O . GLY A 1 87 ? -8.295 10.479 4.375 1.0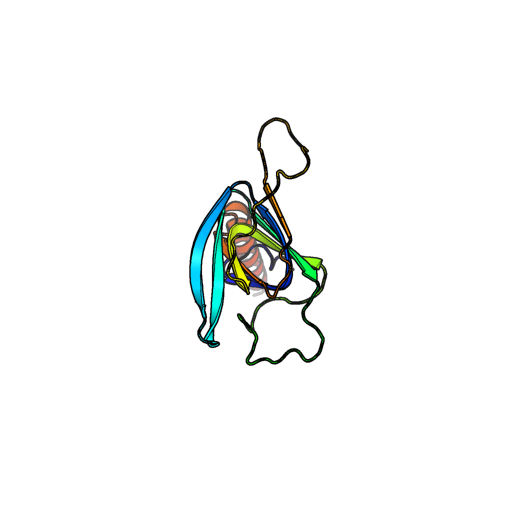0 88.88 87 GLY A O 1
ATOM 675 N N . PHE A 1 88 ? -7.494 12.143 5.664 1.00 84.94 88 PHE A N 1
ATOM 676 C CA . PHE A 1 88 ? -8.011 13.262 4.858 1.00 84.94 88 PHE A CA 1
ATOM 677 C C . PHE A 1 88 ? -6.913 14.174 4.304 1.00 84.94 88 PHE A C 1
ATOM 679 O O . PHE A 1 88 ? -7.148 14.929 3.364 1.00 84.94 88 PHE A O 1
ATOM 686 N N . LYS A 1 89 ? -5.708 14.114 4.881 1.00 86.88 89 LYS A N 1
ATOM 687 C CA . LYS A 1 89 ? -4.551 14.899 4.445 1.00 86.88 89 LYS A CA 1
ATOM 688 C C . LYS A 1 89 ? -3.534 13.997 3.755 1.00 86.88 89 LYS A C 1
ATOM 690 O O . LYS A 1 89 ? -3.158 12.991 4.356 1.00 86.88 89 LYS A O 1
ATOM 695 N N . PRO A 1 90 ? -3.070 14.346 2.545 1.00 88.25 90 PRO A N 1
ATOM 696 C CA . PRO A 1 90 ? -2.022 13.589 1.887 1.00 88.25 90 PRO A CA 1
ATOM 697 C C . PRO A 1 90 ? -0.751 13.516 2.739 1.00 88.25 90 PRO A C 1
ATOM 699 O O . PRO A 1 90 ? -0.335 14.509 3.334 1.00 88.25 90 PRO A O 1
ATOM 702 N N . ILE A 1 91 ? -0.116 12.347 2.771 1.00 89.12 91 ILE A N 1
ATOM 703 C CA . ILE A 1 91 ? 1.236 12.177 3.302 1.00 89.12 91 ILE A CA 1
ATOM 704 C C . ILE A 1 91 ? 2.226 12.677 2.250 1.00 89.12 91 ILE A C 1
ATOM 706 O O . ILE A 1 91 ? 2.161 12.263 1.090 1.00 89.12 91 ILE A O 1
ATOM 710 N N . THR A 1 92 ? 3.147 13.546 2.663 1.00 88.50 92 THR A N 1
ATOM 711 C CA . THR A 1 92 ? 4.260 14.008 1.828 1.00 88.50 92 THR A CA 1
ATOM 712 C C . THR A 1 92 ? 5.380 12.963 1.845 1.00 88.50 92 THR A C 1
ATOM 714 O O . THR A 1 92 ? 5.942 12.715 2.918 1.00 88.50 92 THR A O 1
ATOM 717 N N . PRO A 1 93 ? 5.741 12.360 0.698 1.00 89.06 93 PRO A N 1
ATOM 718 C CA . PRO A 1 93 ? 6.873 11.447 0.628 1.00 89.06 93 PRO A CA 1
ATOM 719 C C . PRO A 1 93 ? 8.187 12.170 0.931 1.00 89.06 93 PRO A C 1
ATOM 721 O O . PRO A 1 93 ? 8.390 13.327 0.555 1.00 89.06 93 PRO A O 1
ATOM 724 N N . LYS A 1 94 ? 9.105 11.472 1.591 1.00 89.75 94 LYS A N 1
ATOM 725 C CA . LYS A 1 94 ? 10.476 11.929 1.826 1.00 89.75 94 LYS A CA 1
ATOM 726 C C . LYS A 1 94 ? 11.396 11.299 0.785 1.00 89.75 94 LYS A C 1
ATOM 728 O O . LYS A 1 94 ? 11.068 10.273 0.198 1.00 89.75 94 LYS A O 1
ATOM 733 N N . LYS A 1 95 ? 12.556 11.903 0.527 1.00 84.81 95 LYS A N 1
ATOM 734 C CA . LYS A 1 95 ? 13.590 11.228 -0.271 1.00 84.81 95 LYS A CA 1
ATOM 735 C C . LYS A 1 95 ? 14.113 10.041 0.530 1.00 84.81 95 LYS A C 1
ATOM 737 O O . LYS A 1 95 ? 14.512 10.235 1.674 1.00 84.81 95 LYS A O 1
ATOM 742 N N . ALA A 1 96 ? 14.134 8.863 -0.086 1.00 79.38 96 ALA A N 1
ATOM 743 C CA . ALA A 1 96 ? 14.785 7.706 0.507 1.00 79.38 96 ALA A CA 1
ATOM 744 C C . ALA A 1 96 ? 16.297 7.984 0.643 1.00 79.38 96 ALA A C 1
ATOM 746 O O . ALA A 1 96 ? 16.856 8.725 -0.183 1.00 79.38 96 ALA A O 1
ATOM 747 N N . PRO A 1 97 ? 16.974 7.424 1.660 1.00 74.38 97 PRO A N 1
ATOM 748 C CA . PRO A 1 97 ? 18.417 7.575 1.819 1.00 74.38 97 PRO A CA 1
ATOM 749 C C . PRO A 1 97 ? 19.146 7.174 0.526 1.00 74.38 97 PRO A C 1
ATOM 751 O O . PRO A 1 97 ? 18.840 6.155 -0.094 1.00 74.38 97 PRO A O 1
ATOM 754 N N . LYS A 1 98 ? 20.079 8.021 0.066 1.00 61.25 98 LYS A N 1
ATOM 755 C CA . LYS A 1 98 ? 20.792 7.834 -1.209 1.00 61.25 98 LYS A CA 1
ATOM 756 C C . LYS A 1 98 ? 21.630 6.554 -1.166 1.00 61.25 98 LYS A C 1
ATOM 758 O O . LYS A 1 98 ? 22.691 6.547 -0.553 1.00 61.25 98 LYS A O 1
ATOM 763 N N . VAL A 1 99 ? 21.192 5.518 -1.880 1.00 57.09 99 VAL A N 1
ATOM 764 C CA . VAL A 1 99 ? 21.992 4.298 -2.111 1.00 57.09 99 VAL A CA 1
ATOM 765 C C . VAL A 1 99 ? 22.651 4.297 -3.500 1.00 57.09 99 VAL A C 1
ATOM 767 O O . VAL A 1 99 ? 23.617 3.579 -3.725 1.00 57.09 99 VAL A O 1
ATOM 770 N N . SER A 1 100 ? 22.189 5.129 -4.445 1.00 52.19 100 SER A N 1
ATOM 771 C CA . SER A 1 100 ? 22.851 5.301 -5.747 1.00 52.19 100 SER A CA 1
ATOM 772 C C . SER A 1 100 ? 22.622 6.690 -6.358 1.00 52.19 100 SER A C 1
ATOM 774 O O . SER A 1 100 ? 21.650 7.381 -6.050 1.00 52.19 100 SER A O 1
ATOM 776 N N . HIS A 1 101 ? 23.547 7.116 -7.224 1.00 51.94 101 HIS A N 1
ATOM 777 C CA . HIS A 1 101 ? 23.593 8.462 -7.812 1.00 51.94 101 HIS A CA 1
ATOM 778 C C . HIS A 1 101 ? 22.520 8.747 -8.876 1.00 51.94 101 HIS A C 1
ATOM 780 O O . HIS A 1 101 ? 22.355 9.900 -9.270 1.00 51.94 101 HIS A O 1
ATOM 786 N N . THR A 1 102 ? 21.787 7.739 -9.349 1.00 52.66 102 THR A N 1
ATOM 787 C CA . THR A 1 102 ? 21.060 7.836 -10.627 1.00 52.66 102 THR A CA 1
ATOM 788 C C . THR A 1 102 ? 19.542 7.727 -10.519 1.00 52.66 102 THR A C 1
ATOM 790 O O . THR A 1 102 ? 18.843 8.069 -11.474 1.00 52.66 102 THR A O 1
ATOM 793 N N . HIS A 1 103 ? 18.985 7.339 -9.368 1.00 62.22 103 HIS A N 1
ATOM 794 C CA . HIS A 1 103 ? 17.535 7.220 -9.197 1.00 62.22 103 HIS A CA 1
ATOM 795 C C . HIS A 1 103 ?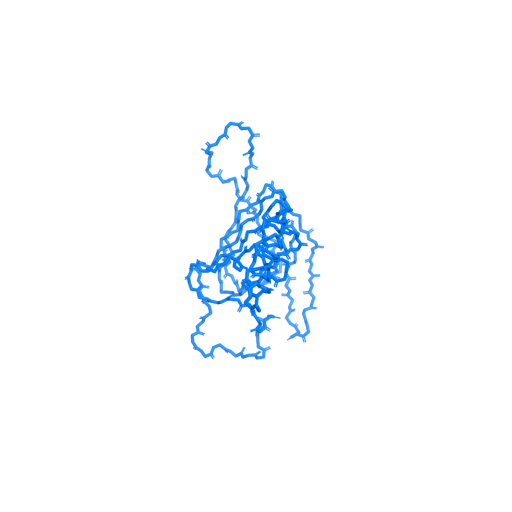 17.085 7.675 -7.804 1.00 62.22 103 HIS A C 1
ATOM 797 O O . HIS A 1 103 ? 17.355 7.018 -6.806 1.00 62.22 103 HIS A O 1
ATOM 803 N N . ASN A 1 104 ? 16.366 8.801 -7.743 1.00 75.44 104 ASN A N 1
ATOM 804 C CA . ASN A 1 104 ? 15.799 9.313 -6.496 1.00 75.44 104 ASN A CA 1
ATOM 805 C C . ASN A 1 104 ? 14.528 8.530 -6.144 1.00 75.44 104 ASN A C 1
ATOM 807 O O . ASN A 1 104 ? 13.440 8.870 -6.612 1.00 75.44 104 ASN A O 1
ATOM 811 N N . SER A 1 105 ? 14.670 7.485 -5.335 1.00 85.06 105 SER A N 1
ATOM 812 C CA . SER A 1 105 ? 13.527 6.859 -4.675 1.00 85.06 105 SER A CA 1
ATOM 813 C C . SER A 1 105 ? 12.962 7.789 -3.603 1.00 85.06 105 SER A C 1
ATOM 815 O O . SER A 1 105 ? 13.675 8.584 -2.984 1.00 85.06 105 SER A O 1
ATOM 817 N N . GLN A 1 106 ? 11.659 7.697 -3.402 1.00 91.50 106 GLN A N 1
ATOM 818 C CA . GLN A 1 106 ? 10.940 8.348 -2.325 1.00 91.50 106 GLN A CA 1
ATOM 819 C C . GLN A 1 106 ? 10.417 7.266 -1.383 1.00 91.50 106 GLN A C 1
ATOM 821 O O . GLN A 1 106 ? 10.190 6.127 -1.791 1.00 91.50 106 GLN A O 1
ATOM 826 N N . GLU A 1 107 ? 10.221 7.625 -0.128 1.00 93.38 107 GLU A N 1
ATOM 827 C CA . GLU A 1 107 ? 9.654 6.748 0.880 1.00 93.38 107 GLU A CA 1
ATOM 828 C C . GLU A 1 107 ? 8.622 7.483 1.728 1.00 93.38 107 GLU A C 1
ATOM 830 O O . GLU A 1 107 ? 8.681 8.704 1.911 1.00 93.38 107 GLU A O 1
ATOM 835 N N . LEU A 1 108 ? 7.671 6.731 2.264 1.00 94.50 108 LEU A N 1
ATOM 836 C CA . LEU A 1 108 ? 6.744 7.209 3.274 1.00 94.50 108 LEU A CA 1
ATOM 837 C C . LEU A 1 108 ? 6.377 6.080 4.228 1.00 94.50 108 LEU A C 1
ATOM 839 O O . LEU A 1 108 ? 6.373 4.909 3.858 1.00 94.50 108 LEU A O 1
ATOM 843 N N . THR A 1 109 ? 6.018 6.456 5.447 1.00 95.62 109 THR A N 1
ATOM 844 C CA . THR A 1 109 ? 5.426 5.546 6.424 1.00 95.62 109 THR A CA 1
ATOM 845 C C . THR A 1 109 ? 4.029 6.045 6.733 1.00 95.62 109 THR A C 1
ATOM 847 O O . THR A 1 109 ? 3.854 7.212 7.097 1.00 95.62 109 THR A O 1
ATOM 850 N N . THR A 1 110 ? 3.030 5.186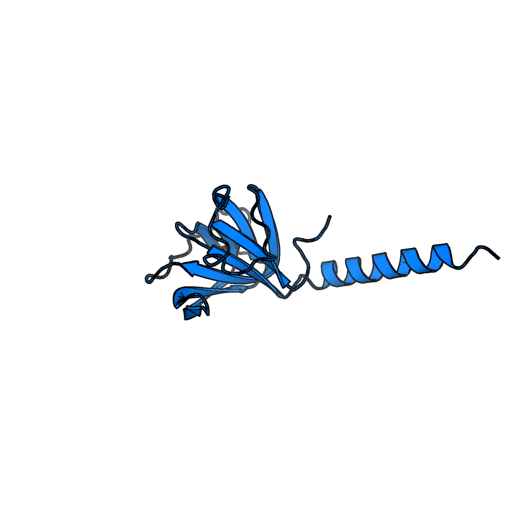 6.572 1.00 95.75 110 THR A N 1
ATOM 851 C CA . THR A 1 110 ? 1.658 5.525 6.944 1.00 95.75 110 THR A CA 1
ATOM 852 C C . THR A 1 110 ? 1.483 5.425 8.454 1.00 95.75 110 THR A C 1
ATOM 854 O O . THR A 1 110 ? 2.153 4.651 9.130 1.00 95.75 110 THR A O 1
ATOM 857 N N . ASN A 1 111 ? 0.597 6.233 9.016 1.00 92.69 111 ASN A N 1
ATOM 858 C CA . ASN A 1 111 ? 0.352 6.316 10.459 1.00 92.69 111 ASN A CA 1
ATOM 859 C C . ASN A 1 111 ? -1.053 5.829 10.856 1.00 92.69 111 ASN A C 1
ATOM 861 O O . ASN A 1 111 ? -1.487 6.061 11.982 1.00 92.69 111 ASN A O 1
ATOM 865 N N . SER A 1 112 ? -1.770 5.207 9.922 1.00 93.56 112 SER A N 1
ATOM 866 C CA . SER A 1 112 ? -3.166 4.798 10.057 1.00 93.56 112 SER A CA 1
ATOM 867 C C . SER A 1 112 ? -3.442 3.565 9.194 1.00 93.56 112 SER A C 1
ATOM 869 O O . SER A 1 112 ? -2.601 3.181 8.375 1.00 93.56 112 SER A O 1
ATOM 871 N N . GLN A 1 113 ? -4.627 2.963 9.353 1.00 95.12 113 GLN A N 1
ATOM 872 C CA . GLN A 1 113 ? -5.037 1.766 8.611 1.00 95.12 113 GLN A CA 1
ATOM 873 C C . GLN A 1 113 ? -4.774 1.953 7.113 1.00 95.12 113 GLN A C 1
ATOM 875 O O . GLN A 1 113 ? -5.241 2.914 6.502 1.00 95.12 113 GLN A O 1
ATOM 880 N N . THR A 1 114 ? -3.982 1.055 6.542 1.00 96.69 114 THR A N 1
ATOM 881 C CA . THR A 1 114 ? -3.470 1.118 5.176 1.00 96.69 114 THR A CA 1
ATOM 882 C C . THR A 1 114 ? -3.617 -0.245 4.538 1.00 96.69 114 THR A C 1
ATOM 884 O O . THR A 1 114 ? -3.300 -1.257 5.162 1.00 96.69 114 THR A O 1
ATOM 887 N N . CYS A 1 115 ? -4.031 -0.266 3.280 1.00 96.31 115 CYS A N 1
ATOM 888 C CA . CYS A 1 115 ? -3.887 -1.440 2.439 1.00 96.31 115 CYS A CA 1
ATOM 889 C C . CYS A 1 115 ? -3.173 -1.053 1.148 1.00 96.31 115 CYS A C 1
ATOM 891 O O . CYS A 1 115 ? -3.335 0.060 0.640 1.00 96.31 115 CYS A O 1
ATOM 893 N N . ALA A 1 116 ? -2.329 -1.959 0.675 1.00 96.81 116 ALA A N 1
ATOM 894 C CA . ALA A 1 116 ? -1.573 -1.808 -0.551 1.00 96.81 116 ALA A CA 1
ATOM 895 C C . ALA A 1 116 ? -1.700 -3.079 -1.389 1.00 96.81 116 ALA A C 1
ATOM 897 O O 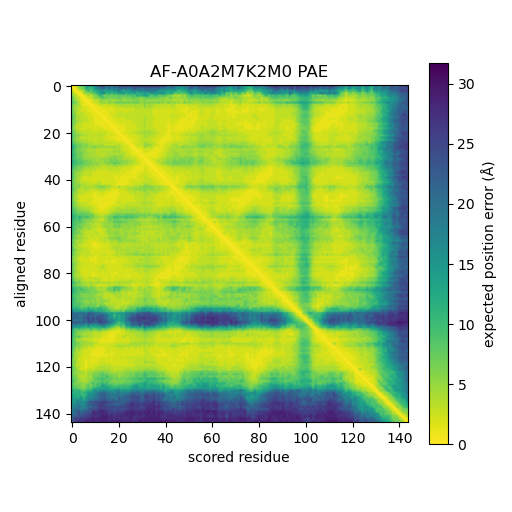. ALA A 1 116 ? -1.633 -4.178 -0.841 1.00 96.81 116 ALA A O 1
ATOM 898 N N . ASP A 1 117 ? -1.854 -2.926 -2.700 1.00 95.75 117 ASP A N 1
ATOM 899 C CA . ASP A 1 117 ? -2.033 -4.006 -3.667 1.00 95.75 117 ASP A CA 1
ATOM 900 C C . ASP A 1 117 ? -1.104 -3.840 -4.873 1.00 95.75 117 ASP A C 1
ATOM 902 O O . ASP A 1 117 ? -0.806 -2.730 -5.325 1.00 95.75 117 ASP A O 1
ATOM 906 N N . ILE A 1 118 ? -0.624 -4.961 -5.413 1.00 94.75 118 ILE A N 1
ATOM 907 C CA . ILE A 1 118 ? 0.149 -4.954 -6.656 1.00 94.75 118 ILE A CA 1
ATOM 908 C C . ILE A 1 118 ? -0.801 -4.694 -7.822 1.00 94.75 118 ILE A C 1
ATOM 910 O O . ILE A 1 118 ? -1.574 -5.571 -8.208 1.00 94.75 118 ILE A O 1
ATOM 914 N N . SER A 1 119 ? -0.662 -3.519 -8.437 1.00 93.88 119 SER A N 1
ATOM 915 C CA . SER A 1 119 ? -1.424 -3.122 -9.624 1.00 93.88 119 SER A CA 1
ATOM 916 C C . SER A 1 119 ? -0.726 -3.484 -10.933 1.00 93.88 119 SER A C 1
ATOM 918 O O . SER A 1 119 ? -1.379 -3.689 -11.955 1.00 93.88 119 SER A O 1
ATOM 920 N N . LEU A 1 120 ? 0.606 -3.603 -10.913 1.00 93.56 120 LEU A N 1
ATOM 921 C CA . LEU A 1 120 ? 1.387 -4.123 -12.030 1.00 93.56 120 LEU A CA 1
ATOM 922 C C . LEU A 1 120 ? 2.579 -4.935 -11.499 1.00 93.56 120 LEU A C 1
ATOM 924 O O . LEU A 1 120 ? 3.480 -4.348 -10.891 1.00 93.56 120 LEU A O 1
ATOM 928 N N . PRO A 1 121 ? 2.643 -6.259 -11.730 1.00 92.44 121 PRO A N 1
ATOM 929 C CA . PRO A 1 121 ? 3.777 -7.070 -11.300 1.00 92.44 121 PRO A CA 1
ATOM 930 C C . PRO A 1 121 ? 5.020 -6.805 -12.160 1.00 92.44 121 PRO A C 1
ATOM 932 O O . PRO A 1 121 ? 4.955 -6.249 -13.261 1.00 92.44 121 PRO A O 1
ATOM 935 N N . PHE A 1 122 ? 6.185 -7.241 -11.685 1.00 89.62 122 PHE A N 1
ATOM 936 C CA . PHE A 1 122 ? 7.391 -7.252 -12.510 1.00 89.62 122 PHE A CA 1
ATOM 937 C C . PHE A 1 122 ? 7.274 -8.317 -13.604 1.00 89.62 122 PHE A C 1
ATOM 939 O O . PHE A 1 122 ? 7.257 -9.510 -13.309 1.00 89.62 122 PHE A O 1
ATOM 946 N N . GLN A 1 123 ? 7.249 -7.901 -14.874 1.00 85.69 123 GLN A N 1
ATOM 947 C CA . GLN A 1 123 ? 7.048 -8.812 -16.012 1.00 85.69 123 GLN A CA 1
ATOM 948 C C . GLN A 1 123 ? 8.034 -9.990 -16.036 1.00 85.69 123 GLN A C 1
ATOM 950 O O . GLN A 1 123 ? 7.636 -11.124 -16.275 1.00 85.69 123 GLN A O 1
ATOM 955 N N . HIS A 1 124 ? 9.316 -9.748 -15.751 1.00 82.88 124 HIS A N 1
ATOM 956 C CA . HIS A 1 124 ? 10.330 -10.805 -15.741 1.00 82.88 124 HIS A CA 1
ATOM 957 C C . HIS A 1 124 ? 10.096 -11.833 -14.622 1.00 82.88 124 HIS A C 1
ATOM 959 O O . HIS A 1 124 ? 10.308 -13.024 -14.842 1.00 82.88 124 HIS A O 1
ATOM 965 N N . ILE A 1 125 ? 9.599 -11.400 -13.457 1.00 82.44 125 ILE A N 1
ATOM 966 C CA . ILE A 1 125 ? 9.246 -12.297 -12.349 1.00 82.44 125 ILE A CA 1
ATOM 967 C C . ILE A 1 125 ? 7.965 -13.066 -12.686 1.00 82.44 125 ILE A C 1
ATOM 969 O O . ILE A 1 125 ? 7.943 -14.288 -12.564 1.00 82.44 125 ILE A O 1
ATOM 973 N N . ALA A 1 126 ? 6.932 -12.387 -13.195 1.00 77.75 126 ALA A N 1
ATOM 974 C CA . ALA A 1 126 ? 5.683 -13.022 -13.623 1.00 77.75 126 ALA A CA 1
ATOM 975 C C . ALA A 1 126 ? 5.922 -14.111 -14.693 1.00 77.75 126 ALA A C 1
ATOM 977 O O . ALA A 1 126 ? 5.395 -15.222 -14.603 1.00 77.75 126 ALA A O 1
ATOM 978 N N . ASN A 1 127 ? 6.797 -13.835 -15.664 1.00 79.25 127 ASN A N 1
ATOM 979 C CA . ASN A 1 127 ? 7.191 -14.794 -16.699 1.00 79.25 127 ASN A CA 1
ATOM 980 C C . ASN A 1 127 ? 8.009 -15.970 -16.139 1.00 79.25 127 ASN A C 1
ATOM 982 O O . ASN A 1 127 ? 7.898 -17.094 -16.626 1.00 79.25 127 ASN A O 1
ATOM 986 N N . ALA A 1 128 ? 8.848 -15.738 -15.126 1.00 79.81 128 ALA A N 1
ATOM 987 C CA . ALA A 1 128 ? 9.602 -16.807 -14.476 1.00 79.81 128 ALA A CA 1
ATOM 988 C C . ALA A 1 128 ? 8.688 -17.748 -13.673 1.00 79.81 128 ALA A C 1
ATOM 990 O O . ALA A 1 128 ? 8.918 -18.958 -13.666 1.00 79.81 128 ALA A O 1
ATOM 991 N N . MET A 1 129 ? 7.636 -17.218 -13.040 1.00 74.12 129 MET A N 1
ATOM 992 C CA . MET A 1 129 ? 6.662 -18.030 -12.305 1.00 74.12 129 MET A CA 1
ATOM 993 C C . MET A 1 129 ? 5.855 -18.939 -13.234 1.00 74.12 129 MET A C 1
ATOM 995 O O . MET A 1 129 ? 5.826 -20.147 -13.026 1.00 74.12 129 MET A O 1
ATOM 999 N N . THR A 1 130 ? 5.298 -18.388 -14.315 1.00 69.19 130 THR A N 1
ATOM 1000 C CA . THR A 1 130 ? 4.514 -19.164 -15.298 1.00 69.19 130 THR A CA 1
ATOM 1001 C C . THR A 1 130 ? 5.332 -20.273 -15.968 1.00 69.19 130 THR A C 1
ATOM 1003 O O . THR A 1 130 ? 4.844 -21.386 -16.161 1.00 69.19 130 THR A O 1
ATOM 1006 N N . LYS A 1 131 ? 6.614 -20.024 -16.274 1.00 63.16 131 LYS A N 1
ATOM 1007 C CA . LYS A 1 131 ? 7.518 -21.056 -16.814 1.00 63.16 131 LYS A CA 1
ATOM 1008 C C . LYS A 1 131 ? 7.787 -22.197 -15.826 1.00 63.16 131 LYS A C 1
ATOM 1010 O O . LYS A 1 131 ? 7.946 -23.337 -16.260 1.00 63.16 131 LYS A O 1
ATOM 1015 N N . LYS A 1 132 ? 7.835 -21.911 -14.522 1.00 59.19 132 LYS A N 1
ATOM 1016 C CA . LYS A 1 132 ? 8.115 -22.904 -13.471 1.00 59.19 132 LYS A CA 1
ATOM 1017 C C . LYS A 1 132 ? 6.945 -23.867 -13.239 1.00 59.19 132 LYS A C 1
ATOM 1019 O O . LYS A 1 132 ? 7.174 -25.017 -12.873 1.00 59.19 132 LYS A O 1
ATOM 1024 N N . ASP A 1 133 ? 5.718 -23.429 -13.502 1.00 57.88 133 ASP A N 1
ATOM 1025 C CA . ASP A 1 133 ? 4.539 -24.301 -13.440 1.00 57.88 133 ASP A CA 1
ATOM 1026 C C . ASP A 1 133 ? 4.447 -25.231 -14.657 1.00 57.88 133 ASP A C 1
ATOM 1028 O O . ASP A 1 133 ? 4.083 -26.403 -14.528 1.00 57.88 133 ASP A O 1
ATOM 1032 N N . ASN A 1 134 ? 4.876 -24.761 -15.831 1.00 53.25 134 ASN A N 1
ATOM 1033 C CA . ASN A 1 134 ? 4.914 -25.589 -17.037 1.00 53.25 134 ASN A CA 1
ATOM 1034 C C . ASN A 1 134 ? 6.006 -26.671 -16.992 1.00 53.25 134 ASN A C 1
ATOM 1036 O O . ASN A 1 134 ? 5.789 -27.768 -17.501 1.00 53.25 134 ASN A O 1
ATOM 1040 N N . SER A 1 135 ? 7.153 -26.422 -16.350 1.00 55.03 135 SER A N 1
ATOM 1041 C CA . SER A 1 135 ? 8.210 -27.438 -16.219 1.00 55.03 135 SER A CA 1
ATOM 1042 C C . SER A 1 135 ? 7.861 -28.565 -15.238 1.00 55.03 135 SER A C 1
ATOM 1044 O O . SER A 1 135 ? 8.339 -29.687 -15.404 1.00 55.03 135 SER A O 1
ATOM 1046 N N . LYS A 1 136 ? 6.977 -28.320 -14.260 1.00 51.94 136 LYS A N 1
ATOM 1047 C CA . LYS A 1 136 ? 6.479 -29.373 -13.359 1.00 51.94 136 LYS A CA 1
ATOM 1048 C C . LYS A 1 136 ? 5.520 -30.338 -14.060 1.00 51.94 136 LYS A C 1
ATOM 1050 O O . LYS A 1 136 ? 5.676 -31.545 -13.907 1.00 51.94 136 LYS A O 1
ATOM 1055 N N . LYS A 1 137 ? 4.609 -29.835 -14.903 1.00 50.84 137 LYS A N 1
ATOM 1056 C CA . LYS A 1 137 ? 3.630 -30.675 -15.623 1.00 50.84 137 LYS A CA 1
ATOM 1057 C C . LYS A 1 137 ? 4.258 -31.669 -16.604 1.00 50.84 137 LYS A C 1
ATOM 1059 O O . LYS A 1 137 ? 3.716 -32.747 -16.812 1.00 50.84 137 LYS A O 1
ATOM 1064 N N . ILE A 1 138 ? 5.408 -31.339 -17.192 1.00 54.38 138 ILE A N 1
ATOM 1065 C CA . ILE A 1 138 ? 6.063 -32.211 -18.183 1.00 54.38 138 ILE A CA 1
ATOM 1066 C C . ILE A 1 138 ? 6.710 -33.439 -17.517 1.00 54.38 138 ILE A C 1
ATOM 1068 O O . ILE A 1 138 ? 6.841 -34.487 -18.146 1.00 54.38 138 ILE A O 1
ATOM 1072 N N . THR A 1 139 ? 7.069 -33.349 -16.233 1.00 51.53 139 THR A N 1
ATOM 1073 C CA . THR A 1 139 ? 7.756 -34.445 -15.525 1.00 51.53 139 THR A CA 1
ATOM 1074 C C . THR A 1 139 ? 6.789 -35.533 -15.042 1.00 51.53 139 THR A C 1
ATOM 1076 O O . THR A 1 139 ? 7.184 -36.687 -14.915 1.00 51.53 139 THR A O 1
ATOM 1079 N N . GLU A 1 140 ? 5.510 -35.208 -14.839 1.00 50.81 140 GLU A N 1
ATOM 1080 C CA . GLU A 1 140 ? 4.486 -36.177 -14.409 1.00 50.81 140 GLU A CA 1
ATOM 1081 C C . GLU A 1 140 ? 3.876 -36.978 -15.575 1.00 50.81 140 GLU A C 1
ATOM 1083 O O . GLU A 1 140 ? 3.270 -38.021 -15.354 1.00 50.81 140 GLU A O 1
ATOM 1088 N N . GLY A 1 141 ? 4.094 -36.554 -16.826 1.00 50.78 141 GLY A N 1
ATOM 1089 C CA . GLY A 1 141 ? 3.589 -37.229 -18.031 1.00 50.78 141 GLY A CA 1
ATOM 1090 C C . GLY A 1 141 ? 4.493 -38.323 -18.617 1.00 50.78 141 GLY A C 1
ATOM 1091 O O . GLY A 1 141 ? 4.166 -38.874 -19.663 1.00 50.78 141 GLY A O 1
ATOM 1092 N N . LYS A 1 142 ? 5.635 -38.641 -17.990 1.00 45.38 142 LYS A N 1
ATOM 1093 C CA . LYS A 1 142 ? 6.566 -39.701 -18.433 1.00 45.38 142 LYS A CA 1
ATOM 1094 C C . LYS A 1 142 ? 6.696 -40.819 -17.392 1.00 45.38 142 LYS A C 1
ATOM 1096 O O . LYS A 1 142 ? 7.778 -41.095 -16.884 1.00 45.38 142 LYS A O 1
ATOM 1101 N N . LYS A 1 143 ? 5.579 -41.469 -17.077 1.00 48.19 143 LYS A N 1
ATOM 1102 C CA . LYS A 1 143 ? 5.554 -42.842 -16.550 1.00 48.19 143 LYS A CA 1
ATOM 1103 C C . LYS A 1 143 ? 4.401 -43.594 -17.216 1.00 48.19 143 LYS A C 1
ATOM 1105 O O . LYS A 1 143 ? 3.314 -43.679 -16.654 1.00 48.19 143 LYS A O 1
ATOM 1110 N N . GLN A 1 144 ? 4.652 -44.094 -18.420 1.00 41.09 144 GLN A N 1
ATOM 1111 C CA . GLN A 1 144 ? 3.992 -45.268 -18.990 1.00 41.09 144 GLN A CA 1
ATOM 1112 C C . GLN A 1 144 ? 5.074 -46.129 -19.626 1.00 41.09 144 GLN A C 1
ATOM 1114 O O . GLN A 1 144 ? 5.981 -45.529 -20.250 1.00 41.09 144 GLN A O 1
#